Protein AF-A0A7X9XJA1-F1 (afdb_monomer_lite)

Radius of gyration: 14.86 Å; chains: 1; bounding box: 33×50×37 Å

Sequence (97 aa):
MKTITEQATENGRLTVEEIVNRDKTFRYMLLSRLQSDCDYYLHYGGRHPKVLWAGDETRQIEFMTGLYNSFGADEKPEWLTMEQIRQYASEMLGADS

Secondary structure (DSSP, 8-state):
---------TTSPPPHHHHHTS-HHHHHHHHHHHHHHHHHHHHTSTT-GGGSTTSSHHHHHHHHHHHHHTS-GGGS-TT--HHHHHHHHHHHH-S--

pLDDT: mean 88.84, std 18.49, range [33.97, 98.75]

Structure (mmCIF, N/CA/C/O backbone):
data_AF-A0A7X9XJA1-F1
#
_entry.id   AF-A0A7X9XJA1-F1
#
loop_
_atom_site.group_PDB
_atom_site.id
_atom_site.type_symbol
_atom_site.label_atom_id
_atom_site.label_alt_id
_atom_site.label_comp_id
_atom_site.label_asym_id
_atom_site.label_entity_id
_atom_site.label_seq_id
_atom_site.pdbx_PDB_ins_code
_atom_site.Cartn_x
_atom_site.Cartn_y
_atom_site.Cartn_z
_atom_site.occupancy
_atom_site.B_iso_or_equiv
_atom_site.auth_seq_id
_atom_site.auth_comp_id
_atom_site.auth_asym_id
_atom_site.auth_atom_id
_atom_site.pdbx_PDB_model_num
ATOM 1 N N . MET A 1 1 ? 14.381 28.475 21.470 1.00 41.28 1 MET A N 1
ATOM 2 C CA . MET A 1 1 ? 13.466 28.084 20.378 1.00 41.28 1 MET A CA 1
ATOM 3 C C . MET A 1 1 ? 14.223 27.094 19.511 1.00 41.28 1 MET A C 1
ATOM 5 O O . MET A 1 1 ? 15.157 27.502 18.838 1.00 41.28 1 MET A O 1
ATOM 9 N N . LYS A 1 2 ? 13.974 25.789 19.669 1.00 36.78 2 LYS A N 1
ATOM 10 C CA . LYS A 1 2 ? 14.742 24.752 18.968 1.00 36.78 2 LYS A CA 1
ATOM 11 C C . LYS A 1 2 ? 14.054 24.443 17.636 1.00 36.78 2 LYS A C 1
ATOM 13 O O . LYS A 1 2 ? 12.963 23.893 17.634 1.00 36.78 2 LYS A O 1
ATOM 18 N N . THR A 1 3 ? 14.680 24.949 16.574 1.00 33.97 3 THR A N 1
ATOM 19 C CA . THR A 1 3 ? 14.870 24.325 15.255 1.00 33.97 3 THR A CA 1
ATOM 20 C C . THR A 1 3 ? 13.787 23.356 14.777 1.00 33.97 3 THR A C 1
ATOM 22 O O . THR A 1 3 ? 13.716 22.211 15.214 1.00 33.97 3 THR A O 1
ATOM 25 N N . ILE A 1 4 ? 13.012 23.809 13.789 1.00 47.81 4 ILE A N 1
ATOM 26 C CA . ILE A 1 4 ? 12.299 22.935 12.858 1.00 47.81 4 ILE A CA 1
ATOM 27 C C . ILE A 1 4 ? 13.381 22.369 11.941 1.00 47.81 4 ILE A C 1
ATOM 29 O O . ILE A 1 4 ? 13.795 23.011 10.981 1.00 47.81 4 ILE A O 1
ATOM 33 N N . THR A 1 5 ? 13.939 21.227 12.319 1.00 46.25 5 THR A N 1
ATOM 34 C CA . THR A 1 5 ? 14.834 20.487 11.440 1.00 46.25 5 THR A CA 1
ATOM 35 C C . THR A 1 5 ? 13.958 19.837 10.377 1.00 46.25 5 THR A C 1
ATOM 37 O O . THR A 1 5 ? 13.245 18.877 10.662 1.00 46.25 5 THR A O 1
ATOM 40 N N . GLU A 1 6 ? 13.988 20.384 9.163 1.00 53.22 6 GLU A N 1
ATOM 41 C CA . GLU A 1 6 ? 13.701 19.632 7.946 1.00 53.22 6 GLU A CA 1
ATOM 42 C C . GLU A 1 6 ? 14.569 18.372 7.975 1.00 53.22 6 GLU A C 1
ATOM 44 O O . GLU A 1 6 ? 15.777 18.427 7.765 1.00 53.22 6 GLU A O 1
ATOM 49 N N . GLN A 1 7 ? 13.970 17.235 8.312 1.00 41.88 7 GLN A N 1
ATOM 50 C CA . GLN A 1 7 ? 14.594 15.936 8.105 1.00 41.88 7 GLN A CA 1
ATOM 51 C C . GLN A 1 7 ? 13.921 15.282 6.911 1.00 41.88 7 GLN A C 1
ATOM 53 O O . GLN A 1 7 ? 13.179 14.320 7.043 1.00 41.88 7 GLN A O 1
ATOM 58 N N . ALA A 1 8 ? 14.181 15.842 5.728 1.00 43.06 8 ALA A N 1
ATOM 59 C CA . ALA A 1 8 ? 14.161 15.040 4.519 1.00 43.06 8 ALA A CA 1
ATOM 60 C C . ALA A 1 8 ? 15.392 14.131 4.600 1.00 43.06 8 ALA A C 1
ATOM 62 O O . ALA A 1 8 ? 16.528 14.606 4.585 1.00 43.06 8 ALA A O 1
ATOM 63 N N . THR A 1 9 ? 15.167 12.836 4.789 1.00 48.12 9 THR A N 1
ATOM 64 C CA . THR A 1 9 ? 16.233 11.832 4.812 1.00 48.12 9 THR A CA 1
ATOM 65 C C . THR A 1 9 ? 17.033 11.896 3.502 1.00 48.12 9 THR A C 1
ATOM 67 O O . THR A 1 9 ? 16.475 12.177 2.439 1.00 48.12 9 THR A O 1
ATOM 70 N N . GLU A 1 10 ? 18.347 11.658 3.583 1.00 45.59 10 GLU A N 1
ATOM 71 C CA . GLU A 1 10 ? 19.395 11.953 2.579 1.00 45.59 10 GLU A CA 1
ATOM 72 C C . GLU A 1 10 ? 19.180 11.451 1.131 1.00 45.59 10 GLU A C 1
ATOM 74 O O . GLU A 1 10 ? 20.000 11.747 0.272 1.00 45.59 10 GLU A O 1
ATOM 79 N N . ASN A 1 11 ? 18.084 10.754 0.810 1.00 54.81 11 ASN A N 1
ATOM 80 C CA . ASN A 1 11 ? 17.774 10.252 -0.536 1.00 54.81 11 ASN A CA 1
ATOM 81 C C . ASN A 1 11 ? 16.353 10.584 -1.043 1.00 54.81 11 ASN A C 1
ATOM 83 O O . ASN A 1 11 ? 15.905 9.986 -2.021 1.00 54.81 11 ASN A O 1
ATOM 87 N N . GLY A 1 12 ? 15.602 11.479 -0.386 1.00 60.41 12 GLY A N 1
ATOM 88 C CA . GLY A 1 12 ? 14.238 11.847 -0.811 1.00 60.41 12 GLY A CA 1
ATOM 89 C C . GLY A 1 12 ? 13.235 10.680 -0.810 1.00 60.41 12 GLY A C 1
ATOM 90 O O . GLY A 1 12 ? 12.155 10.779 -1.392 1.00 60.41 12 GLY A O 1
ATOM 91 N N . ARG A 1 13 ? 13.594 9.555 -0.178 1.00 70.50 13 ARG A N 1
ATOM 92 C CA . ARG A 1 13 ? 12.772 8.349 -0.069 1.00 70.50 13 ARG A CA 1
ATOM 93 C C . ARG A 1 13 ? 11.989 8.409 1.239 1.00 70.50 13 ARG A C 1
ATOM 95 O O . ARG A 1 13 ? 12.586 8.359 2.308 1.00 70.50 13 ARG A O 1
ATOM 102 N N . LEU A 1 14 ? 10.663 8.465 1.120 1.00 87.38 14 LEU A N 1
ATOM 103 C CA . LEU A 1 14 ? 9.736 8.424 2.254 1.00 87.38 14 LEU A CA 1
ATOM 104 C C . LEU A 1 14 ? 9.944 7.144 3.082 1.00 87.38 14 LEU A C 1
ATOM 106 O O . LEU A 1 14 ? 10.275 6.092 2.514 1.00 87.38 14 LEU A O 1
ATOM 110 N N . THR A 1 15 ? 9.744 7.228 4.398 1.00 93.38 15 THR A N 1
ATOM 111 C CA . THR A 1 15 ? 9.718 6.078 5.320 1.00 93.38 15 THR A CA 1
ATOM 112 C C . THR A 1 15 ? 8.288 5.647 5.643 1.00 93.38 15 THR A C 1
ATOM 114 O O . THR A 1 15 ? 7.326 6.390 5.424 1.00 93.38 15 THR A O 1
ATOM 117 N N . VAL A 1 16 ? 8.124 4.428 6.169 1.00 93.56 16 VAL A N 1
ATOM 118 C CA . VAL A 1 16 ? 6.809 3.928 6.602 1.00 93.56 16 VAL A CA 1
ATOM 119 C C . VAL A 1 16 ? 6.244 4.822 7.707 1.00 93.56 16 VAL A C 1
ATOM 121 O O . VAL A 1 16 ? 5.071 5.183 7.647 1.00 93.56 16 VAL A O 1
ATOM 124 N N . GLU A 1 17 ? 7.074 5.253 8.658 1.00 94.12 17 GLU A N 1
ATOM 125 C CA . GLU A 1 17 ? 6.696 6.133 9.770 1.00 94.12 17 GLU A CA 1
ATOM 126 C C . GLU A 1 17 ? 6.140 7.474 9.277 1.00 94.12 17 GLU A C 1
ATOM 128 O O . GLU A 1 17 ? 5.113 7.945 9.765 1.00 94.12 17 GLU A O 1
ATOM 133 N N . GLU A 1 18 ? 6.780 8.092 8.284 1.00 94.00 18 GLU A N 1
ATOM 134 C CA . GLU A 1 18 ? 6.309 9.354 7.705 1.00 94.00 18 GLU A CA 1
ATOM 135 C C . GLU A 1 18 ? 4.945 9.203 7.026 1.00 94.00 18 GLU A C 1
ATOM 137 O O . GLU A 1 18 ? 4.111 10.107 7.089 1.00 94.00 18 GLU A O 1
ATOM 142 N N . ILE A 1 19 ? 4.706 8.057 6.386 1.00 94.19 19 ILE A N 1
ATOM 143 C CA . ILE A 1 19 ? 3.458 7.751 5.687 1.00 94.19 19 ILE A CA 1
ATOM 144 C C . ILE A 1 19 ? 2.326 7.434 6.669 1.00 94.19 19 ILE A C 1
ATOM 146 O O . ILE A 1 19 ? 1.220 7.952 6.507 1.00 94.19 19 ILE A O 1
ATOM 150 N N . VAL A 1 20 ? 2.571 6.623 7.703 1.00 95.62 20 VAL A N 1
ATOM 151 C CA . VAL A 1 20 ? 1.528 6.253 8.681 1.00 95.62 20 VAL A CA 1
ATOM 152 C C . VAL A 1 20 ? 1.122 7.417 9.591 1.00 95.62 20 VAL A C 1
ATOM 154 O O . VAL A 1 20 ? 0.037 7.386 10.163 1.00 95.62 20 VAL A O 1
ATOM 157 N N . ASN A 1 21 ? 1.946 8.465 9.680 1.00 95.56 21 ASN A N 1
ATOM 158 C CA . ASN A 1 21 ? 1.616 9.711 10.376 1.00 95.56 21 ASN A CA 1
ATOM 159 C C . ASN A 1 21 ? 0.773 10.692 9.535 1.00 95.56 21 ASN A C 1
ATOM 161 O O . ASN A 1 21 ? 0.376 11.747 10.033 1.00 95.56 21 ASN A O 1
ATOM 165 N N . ARG A 1 22 ? 0.484 10.375 8.266 1.00 95.19 22 ARG A N 1
ATOM 166 C CA . ARG A 1 22 ? -0.426 11.166 7.422 1.00 95.19 22 ARG A CA 1
ATOM 167 C C . ARG A 1 22 ? -1.886 10.949 7.826 1.00 95.19 22 ARG A C 1
ATOM 169 O O . ARG A 1 22 ? -2.238 10.008 8.546 1.00 95.19 22 ARG A O 1
ATOM 176 N N . ASP A 1 23 ? -2.757 11.822 7.328 1.00 97.00 23 ASP A N 1
ATOM 177 C CA . ASP A 1 23 ? -4.189 11.711 7.573 1.00 97.00 23 ASP A CA 1
ATOM 178 C C . ASP A 1 23 ? -4.763 10.380 7.052 1.00 97.00 23 ASP A C 1
ATOM 180 O O . ASP A 1 23 ? -4.221 9.720 6.161 1.00 97.00 23 ASP A O 1
ATOM 184 N N . LYS A 1 24 ? -5.879 9.963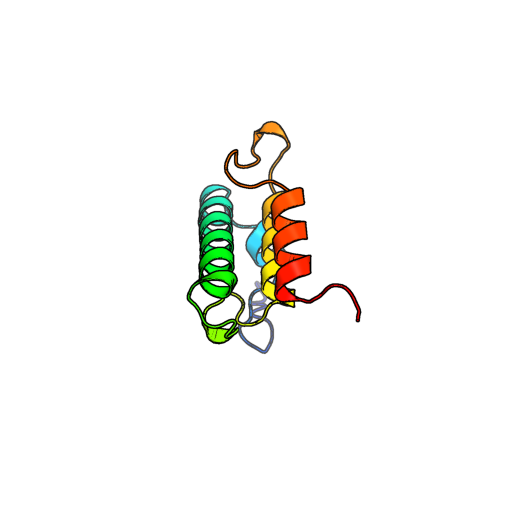 7.652 1.00 96.50 24 LYS A N 1
ATOM 185 C CA . LYS A 1 24 ? -6.499 8.661 7.384 1.00 96.50 24 LYS A CA 1
ATOM 186 C C . LYS A 1 24 ? -6.895 8.489 5.914 1.00 96.50 24 LYS A C 1
ATOM 188 O O . LYS A 1 24 ? -6.730 7.396 5.375 1.00 96.50 24 LYS A O 1
ATOM 193 N N . THR A 1 25 ? -7.388 9.547 5.273 1.00 97.12 25 THR A N 1
ATOM 194 C CA . THR A 1 25 ? -7.805 9.517 3.866 1.00 97.12 25 THR A CA 1
ATOM 195 C C . THR A 1 25 ? -6.607 9.253 2.967 1.00 97.12 25 THR A C 1
ATOM 197 O O . THR A 1 25 ? -6.659 8.350 2.134 1.00 97.12 25 THR A O 1
ATOM 200 N N . PHE A 1 26 ? -5.499 9.962 3.190 1.00 97.38 26 PHE A N 1
ATOM 201 C CA . PHE A 1 26 ? -4.254 9.729 2.466 1.00 97.38 26 PHE A CA 1
ATOM 202 C C . PHE A 1 26 ? -3.770 8.285 2.617 1.00 97.38 26 PHE A C 1
ATOM 204 O O . PHE A 1 26 ? -3.488 7.624 1.618 1.00 97.38 26 PHE A O 1
ATOM 211 N N . ARG A 1 27 ? -3.721 7.765 3.851 1.00 98.12 27 ARG A N 1
ATOM 212 C CA . ARG A 1 27 ? -3.291 6.381 4.117 1.00 98.12 27 ARG A CA 1
ATOM 213 C C . ARG A 1 27 ? -4.161 5.362 3.389 1.00 98.12 27 ARG A C 1
ATOM 215 O O . ARG A 1 27 ? -3.636 4.410 2.820 1.00 98.12 27 ARG A O 1
ATOM 222 N N . TYR A 1 28 ? -5.476 5.570 3.384 1.00 98.12 28 TYR A N 1
ATOM 223 C CA . TYR A 1 28 ? -6.429 4.661 2.747 1.00 98.12 28 TYR A CA 1
ATOM 224 C C . TYR A 1 28 ? -6.279 4.673 1.223 1.00 98.12 28 TYR A C 1
ATOM 226 O O . TYR A 1 28 ? -6.195 3.619 0.595 1.00 98.12 28 TYR A O 1
ATOM 234 N N . MET A 1 29 ? -6.175 5.867 0.631 1.00 98.12 29 MET A N 1
ATOM 235 C CA . MET A 1 29 ? -5.951 6.031 -0.807 1.00 98.12 29 MET A CA 1
ATOM 236 C C . MET A 1 29 ? -4.612 5.438 -1.247 1.00 98.12 29 MET A C 1
ATOM 238 O O . MET A 1 29 ? -4.548 4.761 -2.272 1.00 98.12 29 MET A O 1
ATOM 242 N N . LEU A 1 30 ? -3.549 5.658 -0.469 1.00 98.38 30 LEU A N 1
ATOM 243 C CA . LEU A 1 30 ? -2.241 5.090 -0.766 1.00 98.38 30 LEU A CA 1
ATOM 244 C C . LEU A 1 30 ? -2.271 3.563 -0.664 1.00 98.38 30 LEU A C 1
ATOM 246 O O . LEU A 1 30 ? -1.794 2.897 -1.573 1.00 98.38 30 LEU A O 1
ATOM 250 N N . LEU A 1 31 ? -2.892 2.992 0.371 1.00 98.62 31 LEU A N 1
ATOM 251 C CA . LEU A 1 31 ? -3.021 1.538 0.493 1.00 98.62 31 LEU A CA 1
ATOM 252 C C . LEU A 1 31 ? -3.766 0.927 -0.704 1.00 98.62 31 LEU A C 1
ATOM 254 O O . LEU A 1 31 ? -3.338 -0.101 -1.224 1.00 98.62 31 LEU A O 1
ATOM 258 N N . SER A 1 32 ? -4.833 1.580 -1.177 1.00 98.56 32 SER A N 1
ATOM 259 C CA . SER A 1 32 ? -5.564 1.150 -2.377 1.00 98.56 32 SER A CA 1
ATOM 260 C C . SER A 1 32 ? -4.684 1.209 -3.626 1.00 98.56 32 SER A C 1
ATOM 262 O O . SER A 1 32 ? -4.659 0.257 -4.402 1.00 98.56 32 SER A O 1
ATOM 264 N N . ARG A 1 33 ? -3.887 2.272 -3.791 1.00 98.44 33 ARG A N 1
ATOM 265 C CA . ARG A 1 33 ? -2.916 2.365 -4.887 1.00 98.44 33 ARG A CA 1
ATOM 266 C C . ARG A 1 33 ? -1.878 1.240 -4.834 1.00 98.44 33 ARG A C 1
ATOM 268 O O . ARG A 1 33 ? -1.615 0.622 -5.859 1.00 98.44 33 ARG A O 1
ATOM 275 N N . LEU A 1 34 ? -1.308 0.967 -3.661 1.00 98.56 34 LEU A N 1
ATOM 276 C CA . LEU A 1 34 ? -0.292 -0.074 -3.486 1.00 98.56 34 LEU A CA 1
ATOM 277 C C . LEU A 1 34 ? -0.841 -1.469 -3.809 1.00 98.56 34 LEU A C 1
ATOM 279 O O . LEU A 1 34 ? -0.141 -2.260 -4.433 1.00 98.56 34 LEU A O 1
ATOM 283 N N . GLN A 1 35 ? -2.090 -1.743 -3.428 1.00 98.75 35 GLN A N 1
ATOM 284 C CA . GLN A 1 35 ? -2.796 -2.973 -3.787 1.00 98.75 35 GLN A CA 1
ATOM 285 C C . GLN A 1 35 ? -2.939 -3.109 -5.311 1.00 98.75 35 GLN A C 1
ATOM 287 O O . GLN A 1 35 ? -2.590 -4.150 -5.865 1.00 98.75 35 GLN A O 1
ATOM 292 N N . SER A 1 36 ? -3.359 -2.044 -6.000 1.00 98.56 36 SER A N 1
ATOM 293 C CA . SER A 1 36 ? -3.509 -2.063 -7.461 1.00 98.56 36 SER A CA 1
ATOM 294 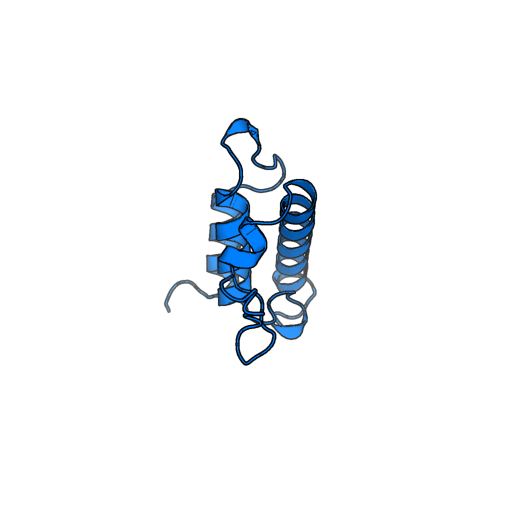C C . SER A 1 36 ? -2.170 -2.223 -8.186 1.00 98.56 36 SER A C 1
ATOM 296 O O . SER A 1 36 ? -2.099 -2.892 -9.216 1.00 98.56 36 SER A O 1
ATOM 298 N N . ASP A 1 37 ? -1.095 -1.644 -7.646 1.00 98.62 37 ASP A N 1
ATOM 299 C CA . ASP A 1 37 ? 0.255 -1.837 -8.177 1.00 98.62 37 ASP A CA 1
ATOM 300 C C . ASP A 1 37 ? 0.708 -3.304 -8.046 1.00 98.62 37 ASP A C 1
ATOM 302 O O . ASP A 1 37 ? 1.336 -3.816 -8.972 1.00 98.62 37 ASP A O 1
ATOM 306 N N . CYS A 1 38 ? 0.371 -3.995 -6.948 1.00 98.56 38 CYS A N 1
ATOM 307 C CA . CYS A 1 38 ? 0.663 -5.424 -6.773 1.00 98.56 38 CYS A CA 1
ATOM 308 C C . CYS A 1 38 ? -0.117 -6.295 -7.767 1.00 98.56 38 CYS A C 1
ATOM 310 O O . CYS A 1 38 ? 0.482 -7.145 -8.430 1.00 98.56 38 CYS A O 1
ATOM 312 N N . ASP A 1 39 ? -1.421 -6.044 -7.937 1.00 98.56 39 ASP A N 1
ATOM 313 C CA . ASP A 1 39 ? -2.250 -6.744 -8.931 1.00 98.56 39 ASP A CA 1
ATOM 314 C C . ASP A 1 39 ? -1.685 -6.565 -10.343 1.00 98.56 39 ASP A C 1
ATOM 316 O O . ASP A 1 39 ? -1.545 -7.522 -11.113 1.00 98.56 39 ASP A O 1
ATOM 320 N N . TYR A 1 40 ? -1.311 -5.329 -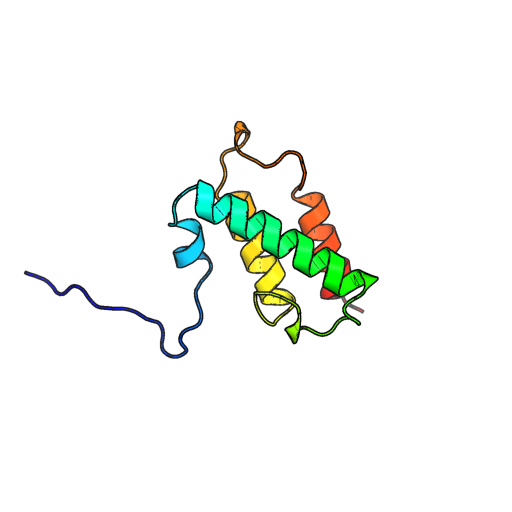10.687 1.00 98.56 40 TYR A N 1
ATOM 321 C CA . TYR A 1 40 ? -0.693 -5.042 -11.970 1.00 98.56 40 TYR A CA 1
ATOM 322 C C . TYR A 1 40 ? 0.649 -5.760 -12.098 1.00 98.56 40 TYR A C 1
ATOM 324 O O . TYR A 1 40 ? 0.843 -6.477 -13.073 1.00 98.56 40 TYR A O 1
ATOM 332 N N . TYR A 1 41 ? 1.552 -5.632 -11.124 1.00 98.44 41 TYR A N 1
ATOM 333 C CA . TYR A 1 41 ? 2.869 -6.276 -11.117 1.00 98.44 41 TYR A CA 1
ATOM 334 C C . TYR A 1 41 ? 2.790 -7.791 -11.370 1.00 98.44 41 TYR A C 1
ATOM 336 O O . TYR A 1 41 ? 3.555 -8.303 -12.196 1.00 98.44 41 TYR A O 1
ATOM 344 N N . LEU A 1 42 ? 1.851 -8.487 -10.715 1.00 98.12 42 LEU A N 1
ATOM 345 C CA . LEU A 1 42 ? 1.703 -9.943 -10.792 1.00 98.12 42 LEU A CA 1
ATOM 346 C C . LEU A 1 42 ? 1.066 -10.436 -12.097 1.00 98.12 42 LEU A C 1
ATOM 348 O O . LEU A 1 42 ? 1.465 -11.490 -12.595 1.00 98.12 42 LEU A O 1
ATOM 352 N N . HIS A 1 43 ? 0.108 -9.698 -12.666 1.00 97.38 43 HIS A N 1
ATOM 353 C CA . HIS A 1 43 ? -0.688 -10.189 -13.799 1.00 97.38 43 HIS A CA 1
ATOM 354 C C . HIS A 1 43 ? -0.349 -9.544 -15.149 1.00 97.38 43 HIS A C 1
ATOM 356 O O . HIS A 1 43 ? -0.403 -10.219 -16.176 1.00 97.38 43 HIS A O 1
ATOM 362 N N . TYR A 1 44 ? 0.009 -8.257 -15.171 1.00 96.88 44 TYR A N 1
ATOM 363 C CA . TYR A 1 44 ? 0.132 -7.473 -16.413 1.00 96.88 44 TYR A CA 1
ATOM 364 C C . TYR A 1 44 ? 1.451 -6.692 -16.535 1.00 96.88 44 TYR A C 1
ATOM 366 O O . TYR A 1 44 ? 1.868 -6.335 -17.634 1.00 96.88 44 TYR A O 1
ATOM 374 N N . GLY A 1 45 ? 2.135 -6.439 -15.422 1.00 94.25 45 GLY A N 1
ATOM 375 C CA . GLY A 1 45 ? 3.311 -5.578 -15.311 1.00 94.25 45 GLY A CA 1
ATOM 376 C C . GLY A 1 45 ? 4.636 -6.285 -15.575 1.00 94.25 45 GLY A C 1
ATOM 377 O O . GLY A 1 45 ? 5.693 -5.677 -15.405 1.00 94.25 45 GLY A O 1
ATOM 378 N N . GLY A 1 46 ? 4.592 -7.564 -15.960 1.00 95.88 46 GLY A N 1
ATOM 379 C CA . GLY A 1 46 ? 5.780 -8.362 -16.264 1.00 95.88 46 GLY A CA 1
ATOM 380 C C . GLY A 1 46 ? 6.735 -8.510 -15.080 1.00 95.88 46 GLY A C 1
ATOM 381 O O . GLY A 1 46 ? 7.927 -8.698 -15.302 1.00 95.88 46 GLY A O 1
ATOM 382 N N . ARG A 1 47 ? 6.232 -8.379 -13.841 1.00 96.56 47 ARG A N 1
ATOM 383 C CA . ARG A 1 47 ? 7.034 -8.428 -12.609 1.00 96.56 47 ARG A CA 1
ATOM 384 C C . ARG A 1 47 ? 8.210 -7.440 -12.607 1.00 96.56 47 ARG A C 1
ATOM 386 O O . ARG A 1 47 ? 9.291 -7.735 -12.113 1.00 96.56 47 ARG A O 1
ATOM 393 N N . HIS A 1 48 ? 8.024 -6.257 -13.197 1.00 96.75 48 HIS A N 1
ATOM 394 C CA . HIS A 1 48 ? 9.043 -5.209 -13.190 1.00 96.75 48 HIS A CA 1
ATOM 395 C C . HIS A 1 48 ? 8.867 -4.262 -11.988 1.00 96.75 48 HIS A C 1
ATOM 397 O O . HIS A 1 48 ? 7.889 -3.514 -11.984 1.00 96.75 48 HIS A O 1
ATOM 403 N N . PRO A 1 49 ? 9.823 -4.161 -11.039 1.00 95.31 49 PRO A N 1
ATOM 404 C CA . PRO A 1 49 ? 9.663 -3.337 -9.831 1.00 95.31 49 PRO A CA 1
ATOM 405 C C . PRO A 1 49 ? 9.370 -1.854 -10.101 1.00 95.31 49 PRO A C 1
ATOM 407 O O . PRO A 1 49 ? 8.731 -1.187 -9.296 1.00 95.31 49 PRO A O 1
ATOM 410 N N . LYS A 1 50 ? 9.758 -1.330 -11.273 1.00 95.62 50 LYS A N 1
ATOM 411 C CA . LYS A 1 50 ? 9.467 0.052 -11.701 1.00 95.62 50 LYS A CA 1
ATOM 412 C C . LYS A 1 50 ? 7.973 0.398 -11.791 1.00 95.62 50 LYS A C 1
ATOM 414 O O . LYS A 1 50 ? 7.644 1.572 -11.919 1.00 95.62 50 LYS A O 1
ATOM 419 N N . VAL A 1 51 ? 7.089 -0.603 -11.833 1.00 96.69 51 VAL A N 1
ATOM 420 C CA . VAL A 1 51 ? 5.630 -0.392 -11.868 1.00 96.69 51 VAL A CA 1
ATOM 421 C C . VAL A 1 51 ? 5.045 -0.231 -10.465 1.00 96.69 51 VAL A C 1
ATOM 423 O O . VAL A 1 51 ? 3.921 0.241 -10.335 1.00 96.69 51 VAL A O 1
ATOM 426 N N . LEU A 1 52 ? 5.805 -0.602 -9.430 1.00 98.00 52 LEU A N 1
ATOM 427 C CA . LEU A 1 52 ? 5.423 -0.451 -8.034 1.00 98.00 52 LEU A CA 1
ATOM 428 C C . LEU A 1 52 ? 5.689 0.980 -7.578 1.00 98.00 52 LEU A C 1
ATOM 430 O O . LEU A 1 52 ? 6.757 1.532 -7.852 1.00 98.00 52 LEU A O 1
ATOM 434 N N . TRP A 1 53 ? 4.771 1.553 -6.802 1.00 97.31 53 TRP A N 1
ATOM 435 C CA . TRP A 1 53 ? 4.976 2.851 -6.162 1.00 97.31 53 TRP A CA 1
ATOM 436 C C . TRP A 1 53 ? 6.274 2.916 -5.341 1.00 97.31 53 TRP A C 1
ATOM 438 O O . TRP A 1 53 ? 6.999 3.908 -5.415 1.00 97.31 53 TRP A O 1
ATOM 448 N N . ALA A 1 54 ? 6.611 1.853 -4.600 1.00 95.81 54 ALA A N 1
ATOM 449 C CA . ALA A 1 54 ? 7.836 1.807 -3.797 1.00 95.81 54 ALA A CA 1
ATOM 450 C C . ALA A 1 54 ? 9.120 1.585 -4.628 1.00 95.81 54 ALA A C 1
ATOM 452 O O . ALA A 1 54 ? 10.235 1.791 -4.122 1.00 95.81 54 ALA A O 1
ATOM 453 N N . GLY A 1 55 ? 8.969 1.171 -5.892 1.00 95.50 55 GLY A N 1
ATOM 454 C CA . GLY A 1 55 ? 10.058 0.824 -6.807 1.00 95.50 55 GLY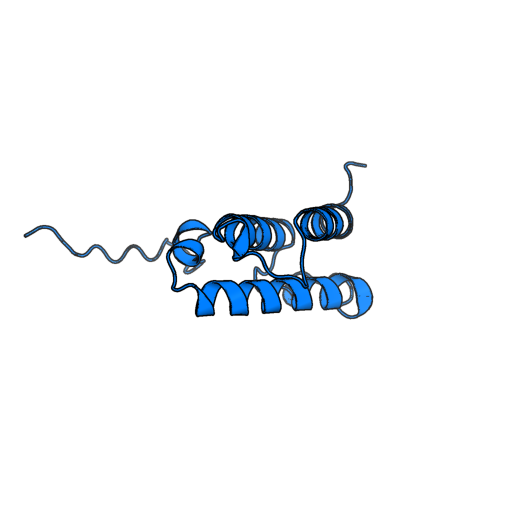 A CA 1
ATOM 455 C C . GLY A 1 55 ? 10.854 -0.422 -6.409 1.00 95.50 55 GLY A C 1
ATOM 456 O O . GLY A 1 55 ? 11.955 -0.611 -6.917 1.00 95.50 55 GLY A O 1
ATOM 457 N N . ASP A 1 56 ? 10.342 -1.207 -5.462 1.00 96.00 56 ASP A N 1
ATOM 458 C CA . ASP A 1 56 ? 10.966 -2.399 -4.886 1.00 96.00 56 ASP A CA 1
ATOM 459 C C . ASP A 1 56 ? 9.878 -3.245 -4.212 1.00 96.00 56 ASP A C 1
ATOM 461 O O . ASP A 1 56 ? 9.005 -2.701 -3.529 1.00 96.00 56 ASP A O 1
ATOM 465 N N . GLU A 1 57 ? 9.915 -4.556 -4.414 1.00 97.62 57 GLU A N 1
ATOM 466 C CA . GLU A 1 57 ? 8.925 -5.503 -3.909 1.00 97.62 57 GLU A CA 1
ATOM 467 C C . GLU A 1 57 ? 8.903 -5.543 -2.379 1.00 97.62 57 GLU A C 1
ATOM 469 O O . GLU A 1 57 ? 7.831 -5.500 -1.778 1.00 97.62 57 GLU A O 1
ATOM 474 N N . THR A 1 58 ? 10.073 -5.562 -1.736 1.00 97.00 58 THR A N 1
ATOM 475 C CA . THR A 1 58 ? 10.180 -5.641 -0.271 1.00 97.00 58 THR A CA 1
ATOM 476 C C . THR A 1 58 ? 9.580 -4.389 0.344 1.00 97.00 58 THR A C 1
ATOM 478 O O . THR A 1 58 ? 8.692 -4.464 1.194 1.00 97.00 58 THR A O 1
ATOM 481 N N . ARG A 1 59 ? 9.984 -3.219 -0.160 1.00 96.69 59 ARG A N 1
ATOM 482 C CA . ARG A 1 59 ? 9.472 -1.934 0.324 1.00 96.69 59 ARG A CA 1
ATOM 483 C C . ARG A 1 59 ? 7.978 -1.789 0.060 1.00 96.69 59 ARG A C 1
ATOM 485 O O . ARG A 1 59 ? 7.269 -1.266 0.914 1.00 96.69 59 ARG A O 1
ATOM 492 N N . GLN A 1 60 ? 7.475 -2.260 -1.082 1.00 98.31 60 GLN A N 1
ATOM 493 C CA . GLN A 1 60 ? 6.039 -2.244 -1.378 1.00 98.31 60 GLN A CA 1
ATOM 494 C C . GLN A 1 60 ? 5.252 -2.970 -0.277 1.00 98.31 60 GLN A C 1
ATOM 496 O O . GLN A 1 60 ? 4.304 -2.408 0.276 1.00 98.31 60 GLN A O 1
ATOM 501 N N . ILE A 1 61 ? 5.685 -4.178 0.095 1.00 98.38 61 ILE A N 1
ATOM 502 C CA . ILE A 1 61 ? 5.053 -4.984 1.146 1.00 98.38 61 ILE A CA 1
ATOM 503 C C . ILE A 1 61 ? 5.209 -4.344 2.532 1.00 98.38 61 ILE A C 1
ATOM 505 O O . ILE A 1 61 ? 4.250 -4.345 3.312 1.00 98.38 61 ILE A O 1
ATOM 509 N N . GLU A 1 62 ? 6.365 -3.751 2.840 1.00 98.00 62 GLU A N 1
ATOM 510 C CA . GLU A 1 62 ? 6.584 -3.000 4.086 1.00 98.00 62 GLU A CA 1
ATOM 511 C C . GLU A 1 62 ? 5.587 -1.842 4.222 1.00 98.00 62 GLU A C 1
ATOM 513 O O . GLU A 1 62 ? 4.918 -1.715 5.253 1.00 98.00 62 GLU A O 1
ATOM 518 N N . PHE A 1 63 ? 5.418 -1.035 3.169 1.00 98.31 63 PHE A N 1
ATOM 519 C CA . PHE A 1 63 ? 4.446 0.059 3.164 1.00 98.31 63 PHE A CA 1
ATOM 520 C C . PHE A 1 63 ? 3.010 -0.446 3.285 1.00 98.31 63 PHE A C 1
ATOM 522 O O . PHE A 1 63 ? 2.249 0.112 4.076 1.00 98.31 63 PHE A O 1
ATOM 529 N N . MET A 1 64 ? 2.630 -1.501 2.555 1.00 98.56 64 MET A N 1
ATOM 530 C CA . MET A 1 64 ? 1.288 -2.091 2.658 1.00 98.56 64 MET A CA 1
ATOM 531 C C . MET A 1 64 ? 0.995 -2.572 4.080 1.00 98.56 64 MET A C 1
ATOM 533 O O . MET A 1 64 ? -0.064 -2.267 4.631 1.00 98.56 64 MET A O 1
ATOM 537 N N . THR A 1 65 ? 1.945 -3.273 4.698 1.00 98.44 65 THR A N 1
ATOM 538 C CA . THR A 1 65 ? 1.815 -3.805 6.060 1.00 98.44 65 THR A CA 1
ATOM 539 C C . THR A 1 65 ? 1.716 -2.679 7.087 1.00 98.44 65 THR A C 1
ATOM 541 O O . THR A 1 65 ? 0.821 -2.696 7.937 1.00 98.44 65 THR A O 1
ATOM 544 N N . GLY A 1 66 ? 2.592 -1.674 6.994 1.00 98.00 66 GLY A N 1
ATOM 545 C CA . GLY A 1 66 ? 2.582 -0.507 7.877 1.00 98.00 66 GLY A CA 1
ATOM 546 C C . GLY A 1 66 ? 1.284 0.293 7.768 1.00 98.00 66 GLY A C 1
ATOM 547 O O . GLY A 1 66 ? 0.641 0.579 8.779 1.00 98.00 66 GLY A O 1
ATOM 548 N N . LEU A 1 67 ? 0.840 0.580 6.542 1.00 98.44 67 LEU A N 1
ATOM 549 C CA . LEU A 1 67 ? -0.431 1.257 6.283 1.00 98.44 67 LEU A CA 1
ATOM 550 C C . LEU A 1 67 ? -1.612 0.457 6.830 1.00 98.44 67 LEU A C 1
ATOM 552 O O . LEU A 1 67 ? -2.414 1.011 7.575 1.00 98.44 67 LEU A O 1
ATOM 556 N N . TYR A 1 68 ? -1.713 -0.838 6.540 1.00 98.50 68 TYR A N 1
ATOM 557 C CA . TYR A 1 68 ? -2.820 -1.662 7.025 1.00 98.50 68 TYR A CA 1
ATOM 558 C C . TYR A 1 68 ? -2.881 -1.732 8.559 1.00 98.50 68 TYR A C 1
ATOM 560 O O . TYR A 1 68 ? -3.963 -1.690 9.153 1.00 98.50 68 TYR A O 1
ATOM 568 N N . ASN A 1 69 ? -1.725 -1.822 9.220 1.00 98.06 69 ASN A N 1
ATOM 569 C CA . ASN A 1 69 ? -1.633 -1.847 10.682 1.00 98.06 69 ASN A CA 1
ATOM 570 C C . ASN A 1 69 ? -1.882 -0.480 11.331 1.00 98.06 69 ASN A C 1
ATOM 572 O O . ASN A 1 69 ? -2.224 -0.434 12.508 1.00 98.06 69 ASN A O 1
ATOM 576 N N . SER A 1 70 ? -1.779 0.614 10.574 1.00 97.38 70 SER A N 1
ATOM 577 C CA . SER A 1 70 ? -2.102 1.963 11.058 1.00 97.38 70 SER A CA 1
ATOM 578 C C . SER A 1 70 ? -3.609 2.247 11.180 1.00 97.38 70 SER A C 1
ATOM 580 O O . SER A 1 70 ? -3.996 3.311 11.662 1.00 97.38 70 SER A O 1
ATOM 582 N N . PHE A 1 71 ? -4.477 1.341 10.719 1.00 97.62 71 PHE A N 1
ATOM 583 C CA . PHE A 1 71 ? -5.930 1.435 10.900 1.00 97.62 71 PHE A CA 1
ATOM 584 C C . PHE A 1 71 ? -6.380 0.647 12.132 1.00 97.62 71 PHE A C 1
ATOM 586 O O . PHE A 1 71 ? -5.937 -0.491 12.336 1.00 97.62 71 PHE A O 1
ATOM 593 N N . GLY A 1 72 ? -7.302 1.222 12.915 1.00 96.12 72 GLY A N 1
ATOM 594 C CA . GLY A 1 72 ? -8.016 0.490 13.961 1.00 96.12 72 GLY A CA 1
ATOM 595 C C . GLY A 1 72 ? -8.801 -0.697 13.390 1.00 96.12 72 GLY A C 1
ATOM 596 O O . GLY A 1 72 ? -9.034 -0.769 12.186 1.00 96.12 72 GLY A O 1
ATOM 597 N N . ALA A 1 73 ? -9.209 -1.640 14.244 1.00 93.69 73 ALA A N 1
ATOM 598 C CA . ALA A 1 73 ? -9.875 -2.874 13.808 1.00 93.69 73 ALA A CA 1
ATOM 599 C C . ALA A 1 73 ? -11.106 -2.609 12.918 1.00 93.69 73 ALA A C 1
ATOM 601 O O . ALA A 1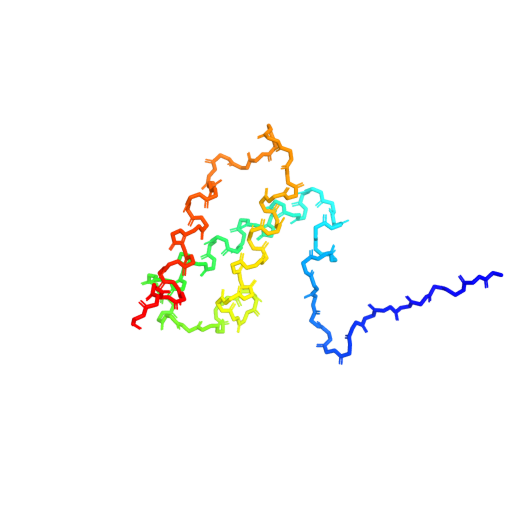 73 ? -11.203 -3.191 11.842 1.00 93.69 73 ALA A O 1
ATOM 602 N N . ASP A 1 74 ? -11.956 -1.658 13.316 1.00 94.44 74 ASP A N 1
ATOM 603 C CA . ASP A 1 74 ? -13.178 -1.270 12.593 1.00 94.44 74 ASP A CA 1
ATOM 604 C C . ASP A 1 74 ? -12.923 -0.278 11.441 1.00 94.44 74 ASP A C 1
ATOM 606 O O . ASP A 1 74 ? -13.844 0.158 10.755 1.00 94.44 74 ASP A O 1
ATOM 610 N N . GLU A 1 75 ? -11.670 0.130 11.238 1.00 95.19 75 GLU A N 1
ATOM 611 C CA . GLU A 1 75 ? -11.265 1.075 10.193 1.00 95.19 75 GLU A CA 1
ATOM 612 C C . GLU A 1 75 ? -10.504 0.402 9.050 1.00 95.19 75 GLU A C 1
ATOM 614 O O . GLU A 1 75 ? -10.102 1.077 8.096 1.00 95.19 75 GLU A O 1
ATOM 619 N N . LYS A 1 76 ? -10.254 -0.905 9.167 1.00 95.94 76 LYS A N 1
ATOM 620 C CA . LYS A 1 76 ? -9.578 -1.682 8.135 1.00 95.94 76 LYS A CA 1
ATOM 621 C C . LYS A 1 76 ? -10.449 -1.746 6.877 1.00 95.94 76 LYS A C 1
ATOM 623 O O . LYS A 1 76 ? -11.671 -1.833 6.980 1.00 95.94 76 LYS A O 1
ATOM 628 N N . PRO A 1 77 ? -9.836 -1.687 5.687 1.00 96.19 77 PRO A N 1
ATOM 629 C CA . PRO A 1 77 ? -10.581 -1.794 4.442 1.00 96.19 77 PRO A CA 1
ATOM 630 C C . PRO A 1 77 ? -11.243 -3.169 4.297 1.00 96.19 77 PRO A C 1
ATOM 632 O O . PRO A 1 77 ? -10.643 -4.184 4.631 1.00 96.19 77 PRO A O 1
ATOM 635 N N . GLU A 1 78 ? -12.445 -3.214 3.719 1.00 96.50 78 GLU A N 1
ATOM 636 C CA . GLU A 1 78 ? -13.140 -4.479 3.414 1.00 96.50 78 GLU A CA 1
ATOM 637 C C . GLU A 1 78 ? -12.559 -5.202 2.187 1.00 96.50 78 GLU A C 1
ATOM 639 O O . GLU A 1 78 ? -12.719 -6.407 2.025 1.00 96.50 78 GLU A O 1
ATOM 644 N N . TRP A 1 79 ? -11.875 -4.466 1.310 1.00 97.25 79 TRP A N 1
ATOM 645 C CA . TRP A 1 79 ? -11.336 -4.961 0.038 1.00 97.25 79 TRP A CA 1
ATOM 646 C C . TRP A 1 79 ? -9.914 -5.529 0.141 1.00 97.25 79 TRP A C 1
ATOM 648 O O . TRP A 1 79 ? -9.411 -6.081 -0.836 1.00 97.25 79 TRP A O 1
ATOM 658 N N . LEU A 1 80 ? -9.249 -5.394 1.291 1.00 98.00 80 LEU A N 1
ATOM 659 C CA . LEU A 1 80 ? -7.902 -5.916 1.509 1.00 98.00 80 LEU A CA 1
ATOM 660 C C . LEU A 1 80 ? -7.765 -6.441 2.930 1.00 98.00 80 LEU A C 1
ATOM 662 O O . LEU A 1 80 ? -8.089 -5.751 3.887 1.00 98.00 80 LEU A O 1
ATOM 666 N N . THR A 1 81 ? -7.212 -7.637 3.066 1.00 98.31 81 THR A N 1
ATOM 667 C CA . THR A 1 81 ? -6.923 -8.291 4.342 1.00 98.31 81 THR A CA 1
ATOM 668 C C . THR A 1 81 ? -5.419 -8.448 4.540 1.00 98.31 81 THR A C 1
ATOM 670 O O . THR A 1 81 ? -4.641 -8.461 3.585 1.00 98.31 81 THR A O 1
ATOM 673 N N . MET A 1 82 ? -4.985 -8.634 5.791 1.00 98.00 82 MET A N 1
ATOM 674 C CA . MET A 1 82 ? -3.577 -8.941 6.078 1.00 98.00 82 MET A CA 1
ATOM 675 C C . MET A 1 82 ? -3.118 -10.243 5.402 1.00 98.00 82 MET A C 1
ATOM 677 O O . MET A 1 82 ? -1.958 -10.374 5.029 1.00 98.00 82 MET A O 1
ATOM 681 N N . GLU A 1 83 ? -4.015 -11.213 5.235 1.00 98.12 83 GLU A N 1
ATOM 682 C CA . GLU A 1 83 ? -3.706 -12.458 4.532 1.00 98.12 83 GLU A CA 1
ATOM 683 C C . GLU A 1 83 ? -3.428 -12.219 3.044 1.00 98.12 83 GLU A C 1
ATOM 685 O O . GLU A 1 83 ? -2.434 -12.723 2.533 1.00 98.12 83 GLU A O 1
ATOM 690 N N . GLN A 1 84 ? -4.198 -11.353 2.378 1.00 98.38 84 GLN A N 1
ATOM 691 C CA . GLN A 1 84 ? -3.897 -10.932 1.004 1.00 98.38 84 GLN A CA 1
ATOM 692 C C . GLN A 1 84 ? -2.561 -10.180 0.902 1.00 98.38 84 GLN A C 1
ATOM 694 O O . GLN A 1 84 ? -1.811 -10.406 -0.040 1.00 98.38 84 GLN A O 1
ATOM 699 N N . ILE A 1 85 ? -2.207 -9.341 1.886 1.00 98.56 85 ILE A N 1
ATOM 700 C CA . ILE A 1 85 ? -0.879 -8.694 1.925 1.00 98.56 85 ILE A CA 1
ATOM 701 C C . ILE A 1 85 ? 0.237 -9.745 2.017 1.00 98.56 85 ILE A C 1
ATOM 703 O O . ILE A 1 85 ? 1.240 -9.646 1.311 1.00 98.56 85 ILE A O 1
ATOM 707 N N . ARG A 1 86 ? 0.059 -10.783 2.842 1.00 98.19 86 ARG A N 1
ATOM 708 C CA . ARG A 1 86 ? 1.008 -11.906 2.935 1.00 98.19 86 ARG A CA 1
ATOM 709 C C . ARG A 1 86 ? 1.074 -12.720 1.645 1.00 98.19 86 ARG A C 1
ATOM 711 O O . ARG A 1 86 ? 2.157 -13.166 1.281 1.00 98.19 86 ARG A O 1
ATOM 718 N N . GLN A 1 87 ? -0.047 -12.878 0.947 1.00 98.19 87 GLN A N 1
ATOM 719 C CA . GLN A 1 87 ? -0.087 -13.536 -0.354 1.00 98.19 87 GLN A CA 1
ATOM 720 C C . GLN A 1 87 ? 0.721 -12.748 -1.396 1.00 98.19 87 GLN A C 1
ATOM 722 O O . GLN A 1 87 ? 1.589 -13.329 -2.044 1.00 98.19 87 GLN A O 1
ATOM 727 N N . TYR A 1 88 ? 0.538 -11.423 -1.480 1.00 98.19 88 TYR A N 1
ATOM 728 C CA . TYR A 1 88 ? 1.387 -10.572 -2.323 1.00 98.19 88 TYR A CA 1
ATOM 729 C C . TYR A 1 88 ? 2.867 -10.732 -1.964 1.00 98.19 88 TYR A C 1
ATOM 731 O O . TYR A 1 88 ? 3.692 -10.913 -2.855 1.00 98.19 88 TYR A O 1
ATOM 739 N N . ALA A 1 89 ? 3.207 -10.735 -0.671 1.00 97.81 89 ALA A N 1
ATOM 740 C CA . ALA A 1 89 ? 4.583 -10.934 -0.223 1.00 97.81 89 ALA A CA 1
ATOM 741 C C . ALA A 1 89 ? 5.163 -12.267 -0.718 1.00 97.81 89 ALA A C 1
ATOM 743 O O . ALA A 1 89 ? 6.242 -12.280 -1.304 1.00 97.81 89 ALA A O 1
ATOM 744 N N . SER A 1 90 ? 4.423 -13.368 -0.562 1.00 97.06 90 SER A N 1
ATOM 745 C CA . SER A 1 90 ? 4.844 -14.691 -1.035 1.00 97.06 90 SER A CA 1
ATOM 746 C C . SER A 1 90 ? 5.040 -14.739 -2.551 1.00 97.06 90 SER A C 1
ATOM 748 O O . SER A 1 90 ? 5.976 -15.377 -3.028 1.00 97.06 90 SER A O 1
ATOM 750 N N . GLU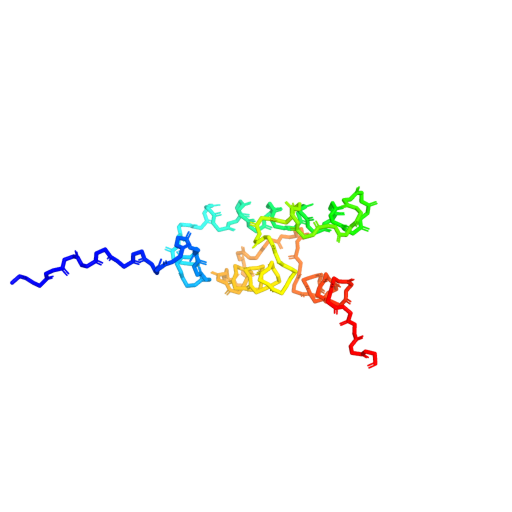 A 1 91 ? 4.160 -14.104 -3.326 1.00 97.25 91 GLU A N 1
ATOM 751 C CA . GLU A 1 91 ? 4.219 -14.151 -4.790 1.00 97.25 91 GLU A CA 1
ATOM 752 C C . GLU A 1 91 ? 5.279 -13.223 -5.387 1.00 97.25 91 GLU A C 1
ATOM 754 O O . GLU A 1 91 ? 5.809 -13.516 -6.464 1.00 97.25 91 GLU A O 1
ATOM 759 N N . MET A 1 92 ? 5.563 -12.100 -4.727 1.00 96.44 92 MET A N 1
ATOM 760 C CA . MET A 1 92 ? 6.489 -11.072 -5.208 1.00 96.44 92 MET A CA 1
ATOM 761 C C . MET A 1 92 ? 7.924 -11.305 -4.734 1.00 96.44 92 MET A C 1
ATOM 763 O O . MET A 1 92 ? 8.851 -11.079 -5.504 1.00 96.44 92 MET A O 1
ATOM 767 N N . LEU A 1 93 ? 8.112 -11.768 -3.496 1.00 95.88 93 LEU A N 1
ATOM 768 C CA . LEU A 1 93 ? 9.438 -11.994 -2.906 1.00 95.88 93 LEU A CA 1
ATOM 769 C C . LEU A 1 93 ? 9.924 -13.436 -3.089 1.00 95.88 93 LEU A C 1
ATOM 771 O O . LEU A 1 93 ? 11.116 -13.705 -2.966 1.00 95.88 93 LEU A O 1
ATOM 775 N N . GLY A 1 94 ? 9.005 -14.345 -3.423 1.00 84.94 94 GLY A N 1
ATOM 776 C CA . GLY A 1 94 ? 9.233 -15.780 -3.352 1.00 84.94 94 GLY A CA 1
ATOM 777 C C . GLY A 1 94 ? 9.111 -16.278 -1.911 1.00 84.94 94 GLY A C 1
ATOM 778 O O . GLY A 1 94 ? 9.510 -15.611 -0.960 1.00 84.94 94 GLY A O 1
ATOM 779 N N . ALA A 1 95 ? 8.549 -17.473 -1.742 1.00 64.00 95 ALA A N 1
ATOM 780 C CA . ALA A 1 95 ? 8.873 -18.269 -0.568 1.00 64.00 95 ALA A CA 1
ATOM 781 C C . ALA A 1 95 ? 10.328 -18.714 -0.746 1.00 64.00 95 ALA A C 1
ATOM 783 O O . ALA A 1 95 ? 10.661 -19.151 -1.850 1.00 64.00 95 ALA A O 1
ATOM 784 N N . ASP A 1 96 ? 11.170 -18.553 0.278 1.00 48.84 96 ASP A N 1
ATOM 785 C CA . ASP A 1 96 ? 12.559 -19.027 0.287 1.00 48.84 96 ASP A CA 1
ATOM 786 C C . ASP A 1 96 ? 12.693 -20.325 -0.535 1.00 48.84 96 ASP A C 1
ATOM 788 O O . ASP A 1 96 ? 12.064 -21.336 -0.210 1.00 48.84 96 ASP A O 1
ATOM 792 N N . SER A 1 97 ? 13.421 -20.265 -1.657 1.00 38.62 97 SER A N 1
ATOM 793 C CA . SER A 1 97 ? 13.797 -21.464 -2.421 1.00 38.62 97 SER A CA 1
ATOM 794 C C . SER A 1 97 ? 14.934 -22.197 -1.730 1.00 38.62 97 SER A C 1
ATOM 796 O O . SER A 1 97 ? 15.843 -21.506 -1.214 1.00 38.62 97 SER A O 1
#

Organism: NCBI:txid28111

InterPro domains:
  IPR040789 Large polyvalent protein-associated domain 11 [PF18824] (25-92)

Foldseek 3Di:
DDDPDPPCDPPNQDDLVNQLPDDLVSLVVVLVVLVVLLVCLQPPVVVQLCSGPNSDQVVSLVNNVSSQVSADPVRHDPVDDVVVSVVSNCRNVPDDD